Protein AF-A0A0F3RYM1-F1 (afdb_monomer)

Foldseek 3Di:
DDDDDDDDPVPPPVPCDPCNCCQQVVCVVCVVVVQVVQQVVQVVVVPHHRDRDDDDRSNVVSVPDPPPPPPDD

Radius of gyration: 15.75 Å; Cα contacts (8 Å, |Δi|>4): 43; chains: 1; bounding box: 37×25×45 Å

Sequence (73 aa):
MCGRFVYHLEKDTHKMGVDALIRKNAVAILYPYLRAIVSNLTSTSNEYPAYLLPTIDVAQVLKEQPGSSAVAD

Structure (mmCIF, N/CA/C/O backbone):
data_AF-A0A0F3RYM1-F1
#
_entry.id   AF-A0A0F3RYM1-F1
#
loop_
_atom_site.group_PDB
_atom_site.id
_atom_site.type_symbol
_atom_site.label_atom_id
_atom_site.label_alt_id
_atom_site.label_comp_id
_atom_site.label_asym_id
_atom_site.label_entity_id
_atom_site.label_seq_id
_atom_site.pdbx_PDB_ins_code
_atom_site.Cartn_x
_atom_site.Cartn_y
_atom_site.Cartn_z
_atom_site.occupancy
_atom_site.B_iso_or_equiv
_atom_site.auth_seq_id
_atom_site.auth_comp_id
_atom_site.auth_asym_id
_atom_site.auth_atom_id
_atom_site.pdbx_PDB_model_num
ATOM 1 N N . MET A 1 1 ? 8.968 -6.815 11.454 1.00 71.06 1 MET A N 1
ATOM 2 C CA . MET A 1 1 ? 8.728 -7.805 10.381 1.00 71.06 1 MET A CA 1
ATOM 3 C C . MET A 1 1 ? 9.743 -7.554 9.279 1.00 71.06 1 MET A C 1
ATOM 5 O O . MET A 1 1 ? 9.948 -6.397 8.941 1.00 71.06 1 MET A O 1
ATOM 9 N N . CYS A 1 2 ? 10.380 -8.595 8.749 1.00 82.81 2 CYS A N 1
ATOM 10 C CA . CYS A 1 2 ? 11.274 -8.496 7.596 1.00 82.81 2 CYS A CA 1
ATOM 11 C C . CYS A 1 2 ? 10.779 -9.425 6.480 1.00 82.81 2 CYS A C 1
ATOM 13 O O . CYS A 1 2 ? 10.170 -10.458 6.755 1.00 82.81 2 CYS A O 1
ATOM 15 N N . GLY A 1 3 ? 11.004 -9.034 5.227 1.00 85.50 3 GLY A N 1
ATOM 16 C CA . GLY A 1 3 ? 10.680 -9.833 4.046 1.00 85.50 3 GLY A CA 1
ATOM 17 C C . GLY A 1 3 ? 11.933 -10.061 3.213 1.00 85.50 3 GLY A C 1
ATOM 18 O O . GLY A 1 3 ? 12.763 -9.161 3.089 1.00 85.50 3 GLY A O 1
ATOM 19 N N . ARG A 1 4 ? 12.080 -11.263 2.648 1.00 90.62 4 ARG A N 1
ATOM 20 C CA . ARG A 1 4 ? 13.146 -11.573 1.692 1.00 90.62 4 ARG A CA 1
ATOM 21 C C . ARG A 1 4 ? 12.582 -11.468 0.281 1.00 90.62 4 ARG A C 1
ATOM 23 O O . ARG A 1 4 ? 11.639 -12.176 -0.052 1.00 90.62 4 ARG A O 1
ATOM 30 N N . PHE A 1 5 ? 13.193 -10.619 -0.534 1.00 89.31 5 PHE A N 1
ATOM 31 C CA . PHE A 1 5 ? 12.827 -10.421 -1.933 1.00 89.31 5 PHE A CA 1
ATOM 32 C C . PHE A 1 5 ? 14.015 -10.780 -2.822 1.00 89.31 5 PHE A C 1
ATOM 34 O O . PHE A 1 5 ? 15.162 -10.535 -2.452 1.00 89.31 5 PHE A O 1
ATOM 41 N N . VAL A 1 6 ? 13.735 -11.370 -3.982 1.00 89.44 6 VAL A N 1
ATOM 42 C CA . VAL A 1 6 ? 14.734 -11.660 -5.017 1.00 89.44 6 VAL A CA 1
ATOM 43 C C . VAL A 1 6 ? 14.395 -10.809 -6.230 1.00 89.44 6 VAL A C 1
ATOM 45 O O . VAL A 1 6 ? 13.271 -10.859 -6.730 1.00 89.44 6 VAL A O 1
ATOM 48 N N . TYR A 1 7 ? 15.356 -10.003 -6.671 1.00 87.00 7 TYR A N 1
ATOM 49 C CA . TYR A 1 7 ? 15.209 -9.154 -7.844 1.00 87.00 7 TYR A CA 1
ATOM 50 C C . TYR A 1 7 ? 15.780 -9.848 -9.082 1.00 87.00 7 TYR A C 1
ATOM 52 O O . TYR A 1 7 ? 16.916 -10.319 -9.068 1.00 87.00 7 TYR A O 1
ATOM 60 N N . HIS A 1 8 ? 14.983 -9.879 -10.147 1.00 89.50 8 HIS A N 1
ATOM 61 C CA . HIS A 1 8 ? 15.330 -10.455 -11.441 1.00 89.50 8 HIS A CA 1
ATOM 62 C C . HIS A 1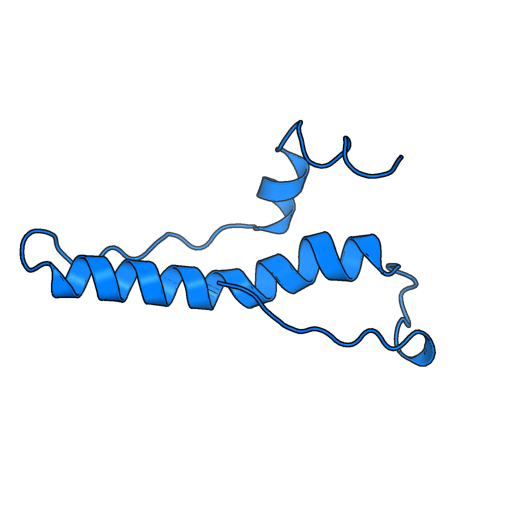 8 ? 15.371 -9.337 -12.480 1.00 89.50 8 HIS A C 1
ATOM 64 O O . HIS A 1 8 ? 14.316 -8.837 -12.878 1.00 89.50 8 HIS A O 1
ATOM 70 N N . LEU A 1 9 ? 16.572 -8.942 -12.911 1.00 85.38 9 LEU A N 1
ATOM 71 C CA . LEU A 1 9 ? 16.763 -7.821 -13.838 1.00 85.38 9 LEU A CA 1
ATOM 72 C C . LEU A 1 9 ? 16.043 -8.061 -15.170 1.00 85.38 9 LEU A C 1
ATOM 74 O O . LEU A 1 9 ? 15.419 -7.155 -15.712 1.00 85.38 9 LEU A O 1
ATOM 78 N N . GLU A 1 10 ? 16.065 -9.298 -15.664 1.00 89.19 10 GLU A N 1
ATOM 79 C CA . GLU A 1 10 ? 15.412 -9.699 -16.910 1.00 89.19 10 GLU A CA 1
ATOM 80 C C . GLU A 1 10 ? 13.880 -9.566 -16.886 1.00 89.19 10 GLU A C 1
ATOM 82 O O . GLU A 1 10 ? 13.246 -9.539 -17.939 1.00 89.19 10 GLU A O 1
ATOM 87 N N . LYS A 1 11 ? 13.275 -9.462 -15.695 1.00 85.31 11 LYS A N 1
ATOM 88 C CA . LYS A 1 11 ? 11.822 -9.337 -15.515 1.00 85.31 11 LYS A CA 1
ATOM 89 C C . LYS A 1 11 ? 11.364 -7.899 -15.270 1.00 85.31 11 LYS A C 1
ATOM 91 O O . LYS A 1 11 ? 10.161 -7.668 -15.161 1.00 85.31 11 LYS A O 1
ATOM 96 N N . ASP A 1 12 ? 12.277 -6.927 -15.205 1.00 84.38 12 ASP A N 1
ATOM 97 C CA . ASP A 1 12 ? 11.924 -5.510 -15.062 1.00 84.38 12 ASP A CA 1
ATOM 98 C C . ASP A 1 12 ? 11.521 -4.893 -16.413 1.00 84.38 12 ASP A C 1
ATOM 100 O O . ASP A 1 12 ? 12.215 -4.060 -16.995 1.00 84.38 12 ASP A O 1
ATOM 104 N N . THR A 1 13 ? 10.366 -5.318 -16.933 1.00 82.75 13 THR A N 1
ATOM 105 C CA . THR A 1 13 ? 9.831 -4.871 -18.233 1.00 82.75 13 THR A CA 1
ATOM 106 C C . THR A 1 13 ? 9.611 -3.357 -18.295 1.00 82.75 13 THR A C 1
ATOM 108 O O . THR A 1 13 ? 9.721 -2.756 -19.361 1.00 82.75 13 THR A O 1
ATOM 111 N N . HIS A 1 14 ? 9.322 -2.733 -17.152 1.00 83.31 14 HIS A N 1
ATOM 112 C CA . HIS A 1 14 ? 8.994 -1.310 -17.057 1.00 83.31 14 HIS A CA 1
ATOM 113 C C . HIS A 1 14 ? 10.190 -0.445 -16.644 1.00 83.31 14 HIS A C 1
ATOM 115 O O . HIS A 1 14 ? 10.024 0.764 -16.495 1.00 83.31 14 HIS A O 1
ATOM 121 N N . LYS A 1 15 ? 11.381 -1.043 -16.472 1.00 81.50 15 LYS A N 1
ATOM 122 C CA . LYS A 1 15 ? 12.608 -0.363 -16.028 1.00 81.50 15 LYS A CA 1
ATOM 123 C C . LYS A 1 15 ? 12.376 0.483 -14.771 1.00 81.50 15 LYS A C 1
ATOM 125 O O . LYS A 1 15 ? 12.856 1.610 -14.672 1.00 81.50 15 LYS A O 1
ATOM 130 N N . MET A 1 16 ? 11.602 -0.054 -13.829 1.00 80.19 16 MET A N 1
ATOM 131 C CA . MET A 1 16 ? 11.295 0.605 -12.557 1.00 80.19 16 MET A CA 1
ATOM 132 C C . MET A 1 16 ? 12.554 0.763 -11.698 1.00 80.19 16 MET A C 1
ATOM 134 O O . MET A 1 16 ? 12.639 1.688 -10.891 1.00 80.19 16 MET A O 1
ATOM 138 N N . GLY A 1 17 ? 13.531 -0.129 -11.876 1.00 83.00 17 GLY A N 1
ATOM 139 C CA . GLY A 1 17 ? 14.755 -0.150 -11.096 1.00 83.00 17 GLY A CA 1
ATOM 140 C C . GLY A 1 17 ? 14.567 -0.776 -9.714 1.00 83.00 17 GLY A C 1
ATOM 141 O O . GLY A 1 17 ? 13.475 -0.818 -9.138 1.00 83.00 17 GLY A O 1
ATOM 142 N N . VAL A 1 18 ? 15.679 -1.267 -9.165 1.00 82.12 18 VAL A N 1
ATOM 143 C CA . VAL A 1 18 ? 15.725 -1.981 -7.879 1.00 82.12 18 VAL A CA 1
ATOM 144 C C . VAL A 1 18 ? 15.161 -1.133 -6.742 1.00 82.12 18 VAL A C 1
ATOM 146 O O . VAL A 1 18 ? 14.385 -1.629 -5.929 1.00 82.12 18 VAL A O 1
ATOM 149 N N . ASP A 1 19 ? 15.511 0.152 -6.709 1.00 80.94 19 ASP A N 1
ATOM 150 C CA . ASP A 1 19 ? 15.154 1.041 -5.607 1.00 80.94 19 ASP A CA 1
ATOM 151 C C . ASP A 1 19 ? 13.638 1.281 -5.524 1.00 80.94 19 ASP A C 1
ATOM 153 O O . ASP A 1 19 ? 13.037 1.102 -4.466 1.00 80.94 19 ASP A O 1
ATOM 157 N N . ALA A 1 20 ? 12.976 1.558 -6.653 1.00 80.88 20 ALA A N 1
ATOM 158 C CA . ALA A 1 20 ? 11.526 1.738 -6.680 1.00 80.88 20 ALA A CA 1
ATOM 159 C C . ALA A 1 20 ? 10.776 0.429 -6.381 1.00 80.88 20 ALA A C 1
ATOM 161 O O . ALA A 1 20 ? 9.746 0.436 -5.701 1.00 80.88 20 ALA A O 1
ATOM 162 N N . LEU A 1 21 ? 11.280 -0.714 -6.857 1.00 84.31 21 LEU A N 1
ATOM 163 C CA . LEU A 1 21 ? 10.674 -2.017 -6.580 1.00 84.31 21 LEU A CA 1
ATOM 164 C C . LEU A 1 21 ? 10.784 -2.392 -5.097 1.00 84.31 21 LEU A C 1
ATOM 166 O O . LEU A 1 21 ? 9.789 -2.803 -4.499 1.00 84.31 21 LEU A O 1
ATOM 170 N N . ILE A 1 22 ? 11.945 -2.184 -4.478 1.00 84.31 22 ILE A N 1
ATOM 171 C CA . ILE A 1 22 ? 12.153 -2.496 -3.062 1.00 84.31 22 ILE A CA 1
ATOM 172 C C . ILE A 1 22 ? 11.446 -1.473 -2.168 1.00 84.31 22 ILE A C 1
ATOM 174 O O . ILE A 1 22 ? 10.636 -1.854 -1.327 1.00 84.31 22 ILE A O 1
ATOM 178 N N . ARG A 1 23 ? 11.689 -0.171 -2.344 1.00 81.38 23 ARG A N 1
ATOM 179 C CA . ARG A 1 23 ? 11.159 0.844 -1.421 1.00 81.38 23 ARG A CA 1
ATOM 180 C C . ARG A 1 23 ? 9.646 0.964 -1.483 1.00 81.38 23 ARG A C 1
ATOM 182 O O . ARG A 1 23 ? 9.017 1.153 -0.452 1.00 81.38 23 ARG A O 1
ATOM 189 N N . LYS A 1 24 ? 9.047 0.842 -2.669 1.00 84.50 24 LYS A N 1
ATOM 190 C CA . LYS A 1 24 ? 7.607 1.061 -2.854 1.00 84.50 24 LYS A CA 1
ATOM 191 C C . LYS A 1 24 ? 6.821 -0.244 -2.825 1.00 84.50 24 LYS A C 1
ATOM 193 O O . LYS A 1 24 ? 5.906 -0.403 -2.020 1.00 84.50 24 LYS A O 1
ATOM 198 N N . ASN A 1 25 ? 7.167 -1.185 -3.705 1.00 87.75 25 ASN A N 1
ATOM 199 C CA . ASN A 1 25 ? 6.353 -2.385 -3.899 1.00 87.75 25 ASN A CA 1
ATOM 200 C C . ASN A 1 25 ? 6.557 -3.393 -2.770 1.00 87.75 25 ASN A C 1
ATOM 202 O O . ASN A 1 25 ? 5.577 -3.939 -2.273 1.00 87.75 25 ASN A O 1
ATOM 206 N N . ALA A 1 26 ? 7.792 -3.601 -2.306 1.00 89.38 26 ALA A N 1
ATOM 207 C CA . ALA A 1 26 ? 8.032 -4.532 -1.204 1.00 89.38 26 ALA A CA 1
ATOM 208 C C . ALA A 1 26 ? 7.343 -4.074 0.093 1.00 89.38 26 ALA A C 1
ATOM 210 O O . ALA A 1 26 ? 6.722 -4.885 0.780 1.00 89.38 26 ALA A O 1
ATOM 211 N N . VAL A 1 27 ? 7.369 -2.772 0.399 1.00 89.06 27 VAL A N 1
ATOM 212 C CA . VAL A 1 27 ? 6.663 -2.213 1.566 1.00 89.06 27 VAL A CA 1
ATOM 213 C C . VAL A 1 27 ? 5.147 -2.357 1.413 1.00 89.06 27 VAL A C 1
ATOM 215 O O . VAL A 1 27 ? 4.480 -2.777 2.358 1.00 89.06 27 VAL A O 1
ATOM 218 N N . ALA A 1 28 ? 4.600 -2.101 0.219 1.00 89.69 28 ALA A N 1
ATOM 219 C CA . ALA A 1 28 ? 3.179 -2.315 -0.058 1.00 89.69 28 ALA A CA 1
ATOM 220 C C . ALA A 1 28 ? 2.760 -3.788 0.104 1.00 89.69 28 ALA A C 1
ATOM 222 O O . ALA A 1 28 ? 1.693 -4.062 0.648 1.00 89.69 28 ALA A O 1
ATOM 223 N N . ILE A 1 29 ? 3.615 -4.738 -0.295 1.00 91.81 29 ILE A N 1
ATOM 224 C CA . ILE A 1 29 ? 3.390 -6.181 -0.107 1.00 91.81 29 ILE A CA 1
ATOM 225 C C . ILE A 1 29 ? 3.414 -6.563 1.379 1.00 91.81 29 ILE A C 1
ATOM 227 O O . ILE A 1 29 ? 2.635 -7.414 1.802 1.00 91.81 29 ILE A O 1
ATOM 231 N N . LEU A 1 30 ? 4.294 -5.956 2.182 1.00 92.19 30 LEU A N 1
ATOM 232 C CA . LEU A 1 30 ? 4.416 -6.261 3.612 1.00 92.19 30 LEU A CA 1
ATOM 233 C C . LEU A 1 30 ? 3.324 -5.603 4.470 1.00 92.19 30 LEU A C 1
ATOM 235 O O . LEU A 1 30 ? 3.001 -6.118 5.542 1.00 92.19 30 LEU A O 1
ATOM 239 N N . TYR A 1 31 ? 2.729 -4.499 4.017 1.00 92.69 31 TYR A N 1
ATOM 240 C CA . TYR A 1 31 ? 1.746 -3.739 4.793 1.00 92.69 31 TYR A CA 1
ATOM 241 C C . TYR A 1 31 ? 0.525 -4.561 5.272 1.00 92.69 31 TYR A C 1
ATOM 243 O O . TYR A 1 31 ? 0.200 -4.482 6.460 1.00 92.69 31 TYR A O 1
ATOM 251 N N . PRO A 1 32 ? -0.124 -5.410 4.445 1.00 91.75 32 PRO A N 1
ATOM 252 C CA . PRO A 1 32 ? -1.223 -6.268 4.897 1.00 91.75 32 PRO A CA 1
ATOM 253 C C . PRO A 1 32 ? -0.842 -7.211 6.045 1.00 91.75 32 PRO A C 1
ATOM 255 O O . PRO A 1 32 ? -1.649 -7.447 6.944 1.00 91.75 32 PRO A O 1
ATOM 258 N N . TYR A 1 33 ? 0.394 -7.715 6.057 1.00 93.50 33 TYR A N 1
ATOM 259 C CA . TYR A 1 33 ? 0.880 -8.58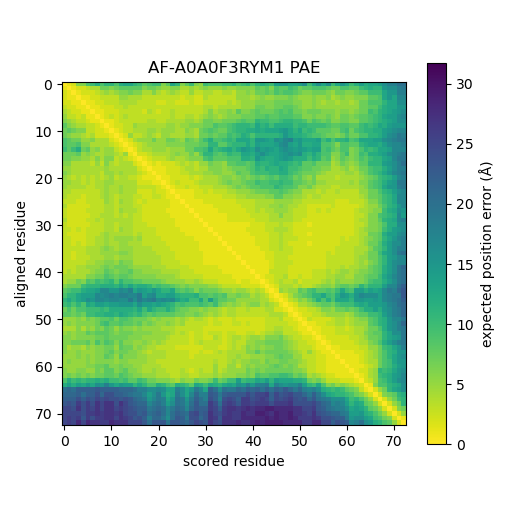8 7.126 1.00 93.50 33 TYR A CA 1
ATOM 260 C C . TYR A 1 33 ? 1.078 -7.818 8.431 1.00 93.50 33 TYR A C 1
ATOM 262 O O . TYR A 1 33 ? 0.670 -8.290 9.490 1.00 93.50 33 TYR A O 1
ATOM 270 N N . LEU A 1 34 ? 1.643 -6.607 8.363 1.00 92.00 34 LEU A N 1
ATOM 271 C CA . LEU A 1 34 ? 1.730 -5.719 9.523 1.00 92.00 34 LEU A CA 1
ATOM 272 C C . LEU A 1 34 ? 0.334 -5.409 10.079 1.00 92.00 34 LEU A C 1
ATOM 274 O O . LEU A 1 34 ? 0.115 -5.501 11.285 1.00 92.00 34 LEU A O 1
ATOM 278 N N . ARG A 1 35 ? -0.621 -5.097 9.198 1.00 93.38 35 ARG A N 1
ATOM 279 C CA . ARG A 1 35 ? -2.017 -4.849 9.570 1.00 93.38 35 ARG A CA 1
ATOM 280 C C . ARG A 1 35 ? -2.656 -6.038 10.279 1.00 93.38 35 ARG A C 1
ATOM 282 O O . ARG A 1 35 ? -3.325 -5.835 11.290 1.00 93.38 35 ARG A O 1
ATOM 289 N N . ALA A 1 36 ? -2.425 -7.256 9.797 1.00 92.69 36 ALA A N 1
ATOM 290 C CA . ALA A 1 36 ? -2.909 -8.463 10.458 1.00 92.69 36 ALA A CA 1
ATOM 291 C C . ALA A 1 36 ? -2.290 -8.642 11.854 1.00 92.69 36 ALA A C 1
ATOM 293 O O . ALA A 1 36 ? -3.005 -8.936 12.807 1.00 92.69 36 ALA A O 1
ATOM 294 N N . ILE A 1 37 ? -0.982 -8.402 12.004 1.00 93.06 37 ILE A N 1
ATOM 295 C CA . ILE A 1 37 ? -0.294 -8.490 13.302 1.00 93.06 37 ILE A CA 1
ATOM 296 C C . ILE A 1 37 ? -0.880 -7.487 14.302 1.00 93.06 37 ILE A C 1
ATOM 298 O O . ILE A 1 37 ? -1.178 -7.866 15.431 1.00 93.06 37 ILE A O 1
ATOM 302 N N . VAL A 1 38 ? -1.083 -6.232 13.892 1.00 92.50 38 VAL A N 1
ATOM 303 C CA . VAL A 1 38 ? -1.670 -5.192 14.755 1.00 92.50 38 VAL A CA 1
ATOM 304 C C . VAL A 1 38 ? -3.094 -5.562 15.174 1.00 92.50 38 VAL A C 1
ATOM 306 O O . VAL A 1 38 ? -3.429 -5.462 16.356 1.00 92.50 38 VAL A O 1
ATOM 309 N N . SER A 1 39 ? -3.911 -6.054 14.240 1.00 93.00 39 SER A N 1
ATOM 310 C CA . SER A 1 39 ? -5.273 -6.508 14.537 1.00 93.00 39 SER A CA 1
ATOM 311 C C . SER A 1 39 ? -5.282 -7.686 15.511 1.00 93.00 39 SER A C 1
ATOM 313 O O . SER A 1 39 ? -6.076 -7.705 16.447 1.00 93.00 39 SER A O 1
ATOM 315 N N . ASN A 1 40 ? -4.384 -8.656 15.332 1.00 91.88 40 ASN A N 1
ATOM 316 C CA . ASN A 1 40 ? -4.295 -9.816 16.216 1.00 91.88 40 ASN A CA 1
ATOM 317 C C . ASN A 1 40 ? -3.817 -9.416 17.614 1.00 91.88 40 ASN A C 1
ATOM 319 O O . ASN A 1 40 ? -4.380 -9.873 18.607 1.00 91.88 40 ASN A O 1
ATOM 323 N N . LEU A 1 41 ? -2.812 -8.541 17.702 1.00 91.88 41 LEU A N 1
ATOM 324 C CA . LEU A 1 41 ? -2.262 -8.079 18.975 1.00 91.88 41 LEU A CA 1
ATOM 325 C C . LEU A 1 41 ? -3.312 -7.320 19.793 1.00 91.88 41 LEU A C 1
ATOM 327 O O . LEU A 1 41 ? -3.501 -7.608 20.971 1.00 91.88 41 LEU A O 1
ATOM 331 N N . THR A 1 42 ? -4.026 -6.396 19.149 1.00 90.44 42 THR A N 1
ATOM 332 C CA . THR A 1 42 ? -5.096 -5.618 19.792 1.00 90.44 42 THR A CA 1
ATOM 333 C C . THR A 1 42 ? -6.312 -6.472 20.130 1.00 90.44 42 THR A C 1
ATOM 335 O O . THR A 1 42 ? -6.907 -6.272 21.176 1.00 90.44 42 THR A O 1
ATOM 338 N N . SER A 1 43 ? -6.636 -7.486 19.321 1.00 90.25 43 SER A N 1
ATOM 339 C CA . SER A 1 43 ? -7.688 -8.448 19.665 1.00 90.25 43 SER A CA 1
ATOM 340 C C . SER A 1 43 ? -7.308 -9.359 20.836 1.00 90.25 43 SER A C 1
ATOM 342 O O . SER A 1 43 ? -8.186 -9.784 21.579 1.00 90.25 43 SER A O 1
ATOM 344 N N . THR A 1 44 ? -6.024 -9.702 20.986 1.00 90.75 44 THR A N 1
ATOM 345 C CA . THR A 1 44 ? -5.549 -10.623 22.035 1.00 90.75 44 THR A CA 1
ATOM 346 C C . THR A 1 44 ? -5.428 -9.933 23.391 1.00 90.75 44 THR A C 1
ATOM 348 O O . THR A 1 44 ? -5.510 -10.601 24.418 1.00 90.75 44 THR A O 1
ATOM 351 N N . SER A 1 45 ? -5.255 -8.607 23.422 1.00 85.56 45 SER A N 1
ATOM 352 C CA . SER A 1 45 ? -5.127 -7.876 24.686 1.00 85.56 45 SER A CA 1
ATOM 353 C C . SER A 1 45 ? -6.409 -7.894 25.521 1.00 85.56 45 SER A C 1
ATOM 355 O O . SER A 1 4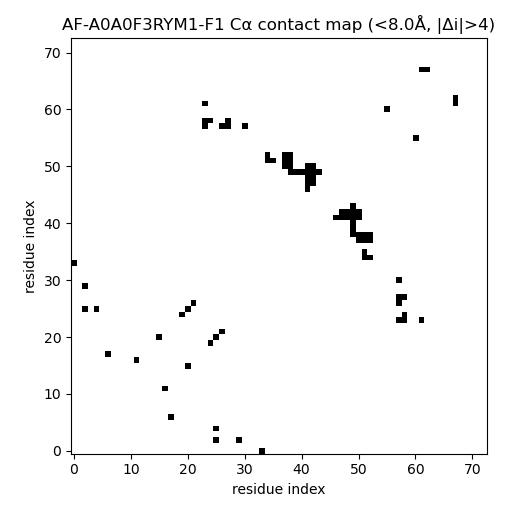5 ? -6.335 -7.664 26.723 1.00 85.56 45 SER A O 1
ATOM 357 N N . ASN A 1 46 ? -7.570 -8.169 24.906 1.00 77.06 46 ASN A N 1
ATOM 358 C CA . ASN A 1 46 ? -8.897 -8.218 25.536 1.00 77.06 46 ASN A CA 1
ATOM 359 C C . ASN A 1 46 ? -9.309 -6.924 26.282 1.00 77.06 46 ASN A C 1
ATOM 361 O O . ASN A 1 46 ? -10.348 -6.878 26.934 1.00 77.06 46 ASN A O 1
ATOM 365 N N . GLU A 1 47 ? -8.486 -5.880 26.177 1.00 86.56 47 GLU A N 1
ATOM 366 C CA . GLU A 1 47 ? -8.668 -4.542 26.744 1.00 86.56 47 GLU A CA 1
ATOM 367 C C . GLU A 1 47 ? -9.208 -3.576 25.681 1.00 86.56 47 GLU A C 1
ATOM 369 O O . GLU A 1 47 ? -9.984 -2.672 25.982 1.00 86.56 47 GLU A O 1
ATOM 374 N N . TYR A 1 48 ? -8.842 -3.809 24.418 1.00 83.62 48 TYR A N 1
ATOM 375 C CA . TYR A 1 48 ? -9.264 -3.012 23.274 1.00 83.62 48 TYR A CA 1
ATOM 376 C C . TYR A 1 48 ? -9.964 -3.906 22.243 1.00 83.62 48 TYR A C 1
ATOM 378 O O . TY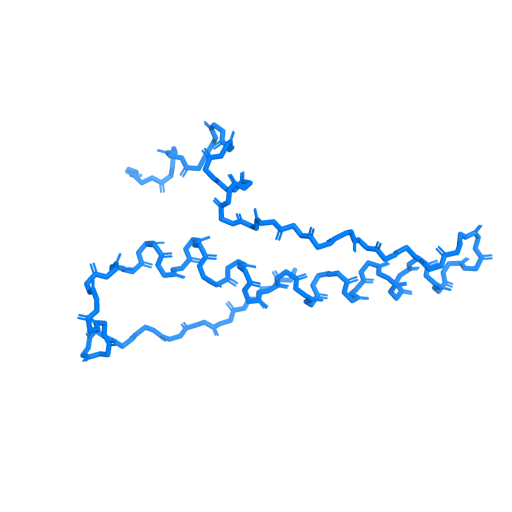R A 1 48 ? -9.619 -5.082 22.107 1.00 83.62 48 TYR A O 1
ATOM 386 N N . PRO A 1 49 ? -10.944 -3.381 21.488 1.00 84.69 49 PRO A N 1
ATOM 387 C CA . PRO A 1 49 ? -11.468 -4.091 20.331 1.00 84.69 49 PRO A CA 1
ATOM 388 C C . PRO A 1 49 ? -10.363 -4.283 19.286 1.00 84.69 49 PRO A C 1
ATOM 390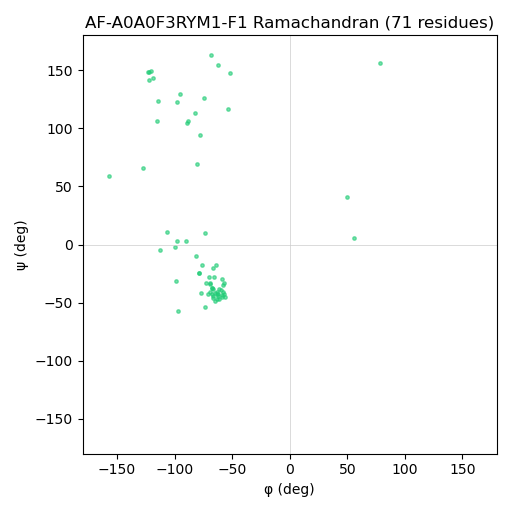 O O . PRO A 1 49 ? -9.423 -3.488 19.202 1.00 84.69 49 PRO A O 1
ATOM 393 N N . ALA A 1 50 ? -10.502 -5.319 18.456 1.00 87.88 50 ALA A N 1
ATOM 394 C CA . ALA A 1 50 ? -9.570 -5.579 17.365 1.00 87.88 50 ALA A CA 1
ATOM 395 C C . ALA A 1 50 ? -9.409 -4.330 16.481 1.00 87.88 50 ALA A C 1
AT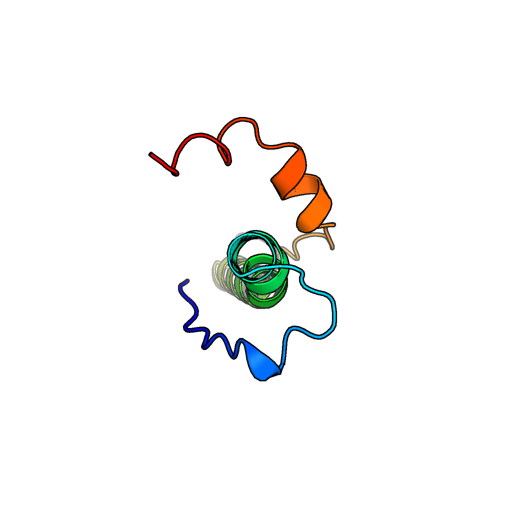OM 397 O O . ALA A 1 50 ? -10.360 -3.861 15.850 1.00 87.88 50 ALA A O 1
ATOM 398 N N . TYR A 1 51 ? -8.194 -3.786 16.442 1.00 90.94 51 TYR A N 1
ATOM 399 C CA . TYR A 1 51 ? -7.890 -2.579 15.696 1.00 90.94 51 TYR A CA 1
ATOM 400 C C . TYR A 1 51 ? -7.483 -2.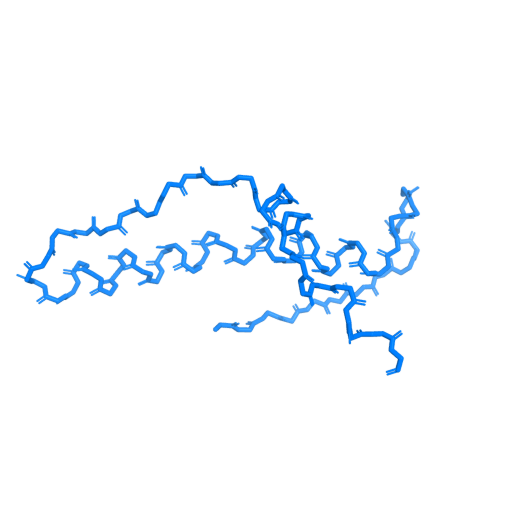929 14.271 1.00 90.94 51 TYR A C 1
ATOM 402 O O . TYR A 1 51 ? -6.368 -3.379 13.987 1.00 90.94 51 TYR A O 1
ATOM 410 N N . LEU A 1 52 ? -8.411 -2.686 13.353 1.00 91.50 52 LEU A N 1
ATOM 411 C CA . LEU A 1 52 ? -8.177 -2.835 11.933 1.00 91.50 52 LEU A CA 1
ATOM 412 C C . LEU A 1 52 ? -7.630 -1.515 11.376 1.00 91.50 52 LEU A C 1
ATOM 414 O O . LEU A 1 52 ? -8.382 -0.554 11.217 1.00 91.50 52 LEU A O 1
ATOM 418 N N . LEU A 1 53 ? -6.330 -1.476 11.055 1.00 91.75 53 LEU A N 1
ATOM 419 C CA . LEU A 1 53 ? -5.733 -0.317 10.371 1.00 91.75 53 LEU A CA 1
ATOM 420 C C . LEU A 1 53 ? -6.541 0.034 9.112 1.00 91.75 53 LEU A C 1
ATOM 422 O O . LEU A 1 53 ? -7.066 -0.877 8.489 1.00 91.75 53 LEU A O 1
ATOM 426 N N . PRO A 1 54 ? -6.652 1.299 8.687 1.00 91.75 54 PRO A N 1
ATOM 427 C CA . PRO A 1 54 ? -7.311 1.641 7.429 1.00 91.75 54 PRO A CA 1
ATOM 428 C C . PRO A 1 54 ? -6.498 1.159 6.223 1.00 91.75 54 PRO A C 1
ATOM 430 O O . PRO A 1 54 ? -5.325 0.805 6.324 1.00 91.75 54 PRO A O 1
ATOM 433 N N . THR A 1 55 ? -7.131 1.093 5.056 1.00 90.50 55 THR A N 1
ATOM 434 C CA . THR A 1 55 ? -6.385 0.895 3.808 1.00 90.50 55 THR A CA 1
ATOM 435 C C . THR A 1 55 ? -5.695 2.207 3.469 1.00 90.50 55 THR A C 1
ATOM 437 O O . THR A 1 55 ? -6.353 3.243 3.426 1.00 90.50 55 THR A O 1
ATOM 440 N N . ILE A 1 56 ? -4.382 2.165 3.256 1.00 90.25 56 ILE A N 1
ATOM 441 C CA . ILE A 1 56 ? -3.583 3.350 2.939 1.00 90.25 56 ILE A CA 1
ATOM 442 C C . ILE A 1 56 ? -2.900 3.178 1.588 1.00 90.25 56 ILE A C 1
ATOM 444 O O . ILE A 1 56 ? -2.517 2.066 1.214 1.00 90.25 56 ILE A O 1
ATOM 448 N N . ASP A 1 57 ? -2.689 4.290 0.889 1.00 89.25 57 ASP A N 1
ATOM 449 C CA . ASP A 1 57 ? -1.753 4.327 -0.225 1.00 89.25 57 ASP A CA 1
ATOM 450 C C . ASP A 1 57 ? -0.323 4.405 0.332 1.00 89.25 57 ASP A C 1
ATOM 452 O O . ASP A 1 57 ? 0.212 5.474 0.631 1.00 89.25 57 ASP A O 1
ATOM 456 N N . VAL A 1 58 ? 0.303 3.236 0.474 1.00 86.44 58 VAL A N 1
ATOM 457 C CA . VAL A 1 58 ? 1.687 3.106 0.952 1.00 86.44 58 VAL A CA 1
ATOM 458 C C . VAL A 1 58 ? 2.657 3.901 0.073 1.00 86.44 58 VAL A C 1
ATOM 460 O O . VAL A 1 58 ? 3.635 4.453 0.570 1.00 86.44 58 VAL A O 1
ATOM 463 N N . ALA A 1 59 ? 2.389 4.006 -1.229 1.00 84.69 59 ALA A N 1
ATOM 464 C CA . ALA A 1 59 ? 3.245 4.746 -2.139 1.00 84.69 59 ALA A CA 1
ATOM 465 C C . ALA A 1 59 ? 3.193 6.251 -1.902 1.00 84.69 59 ALA A C 1
ATOM 467 O O . ALA A 1 59 ? 4.227 6.912 -1.989 1.00 84.69 59 ALA A O 1
ATOM 468 N N . GLN A 1 60 ? 2.004 6.787 -1.645 1.00 87.44 60 GLN A N 1
ATOM 469 C CA . GLN A 1 60 ? 1.839 8.192 -1.307 1.00 87.44 60 GLN A CA 1
ATOM 470 C C . GLN A 1 60 ? 2.516 8.507 0.031 1.00 87.44 60 GLN A C 1
ATOM 472 O O . GLN A 1 60 ? 3.344 9.412 0.095 1.00 87.44 60 GLN A O 1
ATOM 477 N N . VAL A 1 61 ? 2.263 7.692 1.057 1.00 88.25 61 VAL A N 1
ATOM 478 C CA . VAL A 1 61 ? 2.840 7.880 2.399 1.00 88.25 61 VAL A CA 1
ATOM 479 C C . VAL A 1 61 ? 4.372 7.883 2.369 1.00 88.25 61 VAL A C 1
ATOM 481 O O . VAL A 1 61 ? 5.006 8.705 3.025 1.00 88.25 61 VAL A O 1
ATOM 484 N N . LEU A 1 62 ? 4.990 7.001 1.578 1.00 84.00 62 LEU A N 1
ATOM 485 C CA . LEU A 1 62 ? 6.449 6.949 1.444 1.00 84.00 62 LEU A CA 1
ATOM 486 C C . LEU A 1 62 ? 7.041 8.146 0.686 1.00 84.00 62 LEU A C 1
ATOM 488 O O . LEU A 1 62 ? 8.193 8.495 0.930 1.00 84.00 62 LEU A O 1
ATOM 492 N N . LYS A 1 63 ? 6.284 8.772 -0.225 1.00 83.88 63 LYS A N 1
ATOM 493 C CA . LYS A 1 63 ? 6.710 10.002 -0.918 1.00 83.88 63 LYS A CA 1
ATOM 494 C C . LYS A 1 63 ? 6.671 11.221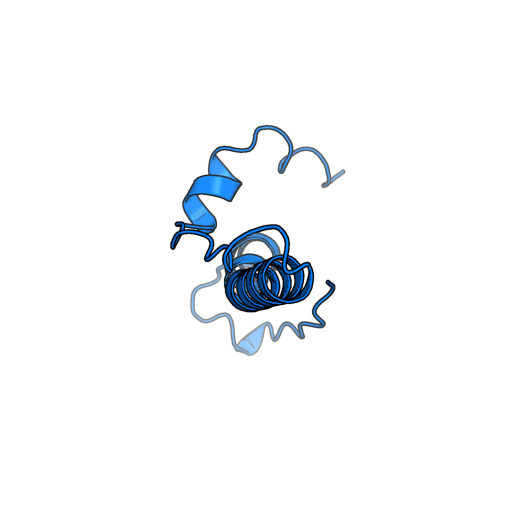 -0.001 1.00 83.88 63 LYS A C 1
ATOM 496 O O . LYS A 1 63 ? 7.483 12.123 -0.162 1.00 83.88 63 LYS A O 1
ATOM 501 N N . GLU A 1 64 ? 5.724 11.249 0.930 1.00 84.88 64 GLU A N 1
ATOM 502 C CA . GLU A 1 64 ? 5.505 12.365 1.853 1.00 84.88 64 GLU A CA 1
ATOM 503 C C . GLU A 1 64 ? 6.463 12.341 3.057 1.00 84.88 64 GLU A C 1
ATOM 505 O O . GLU A 1 64 ? 6.545 13.328 3.784 1.00 84.88 64 GLU A O 1
ATOM 510 N N . GLN A 1 65 ? 7.223 11.256 3.270 1.00 79.06 65 GLN A N 1
ATOM 511 C CA . GLN A 1 65 ? 8.207 11.169 4.352 1.00 79.06 65 GLN A CA 1
ATOM 512 C C . GLN A 1 65 ? 9.552 11.834 3.983 1.00 79.06 65 GLN A C 1
ATOM 514 O O . GLN A 1 65 ? 10.308 11.284 3.176 1.00 79.06 65 GLN A O 1
ATOM 519 N N . PRO A 1 66 ? 9.940 12.947 4.643 1.00 53.38 66 PRO A N 1
ATOM 520 C CA . PRO A 1 66 ? 11.148 13.719 4.323 1.00 53.38 66 PRO A CA 1
ATOM 521 C C . PRO A 1 66 ? 12.481 13.057 4.743 1.00 53.38 66 PRO A C 1
ATOM 523 O O . PRO A 1 66 ? 13.525 13.697 4.685 1.00 53.38 66 PRO A O 1
ATOM 526 N N . GLY A 1 67 ? 12.474 11.783 5.157 1.00 56.59 67 GLY A N 1
ATOM 527 C CA . GLY A 1 67 ? 13.665 11.034 5.592 1.00 56.59 67 GLY A CA 1
ATOM 528 C C . GLY A 1 67 ? 14.093 9.880 4.676 1.00 56.59 67 GLY A C 1
ATOM 529 O O . GLY A 1 67 ? 15.127 9.266 4.922 1.00 56.59 67 GLY A O 1
ATOM 530 N N . SER A 1 68 ? 13.335 9.560 3.619 1.00 53.41 68 SER A N 1
ATOM 531 C CA . SER A 1 68 ? 13.640 8.408 2.745 1.00 53.41 68 SER A CA 1
ATOM 532 C C . SER A 1 68 ? 14.813 8.664 1.779 1.00 53.41 68 SER A C 1
ATOM 534 O O . SER A 1 68 ? 15.430 7.718 1.288 1.00 53.41 68 SER A O 1
ATOM 536 N N . SER A 1 69 ? 15.178 9.933 1.558 1.00 49.78 69 SER A N 1
ATOM 537 C CA . SER A 1 69 ? 16.228 10.353 0.614 1.00 49.78 69 SER A CA 1
ATOM 538 C C . SER A 1 69 ? 17.645 10.450 1.207 1.00 49.78 69 SER A C 1
ATOM 540 O O . SER A 1 69 ? 18.551 10.860 0.493 1.00 49.78 69 SER A O 1
ATOM 542 N N . ALA A 1 70 ? 17.864 10.100 2.482 1.00 43.12 70 ALA A N 1
ATOM 543 C CA . ALA A 1 70 ? 19.145 10.331 3.176 1.00 43.12 70 ALA A CA 1
A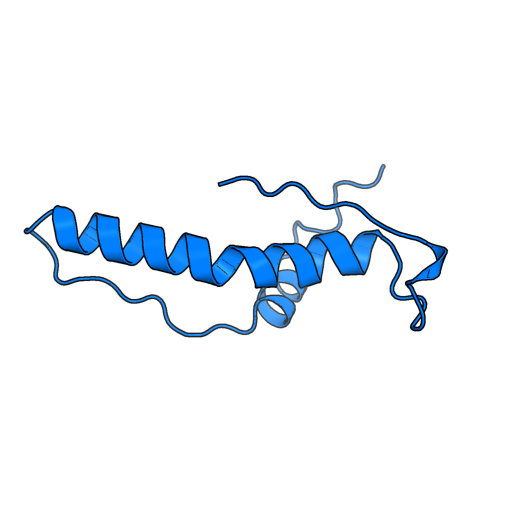TOM 544 C C . ALA A 1 70 ? 20.008 9.072 3.418 1.00 43.12 70 ALA A C 1
ATOM 546 O O . ALA A 1 70 ? 20.984 9.135 4.157 1.00 43.12 70 ALA A O 1
ATOM 547 N N . VAL A 1 71 ? 19.671 7.925 2.820 1.00 46.53 71 VAL A N 1
ATOM 548 C CA . VAL A 1 71 ? 20.488 6.695 2.906 1.00 46.53 71 VAL A CA 1
ATOM 549 C C . VAL A 1 71 ? 20.769 6.147 1.508 1.00 46.53 71 VAL A C 1
ATOM 551 O O . VAL A 1 71 ? 20.232 5.121 1.089 1.00 46.53 71 VAL A O 1
ATOM 554 N N . ALA A 1 72 ? 21.538 6.922 0.751 1.00 44.06 72 ALA A N 1
ATOM 555 C CA . ALA A 1 72 ? 22.217 6.517 -0.475 1.00 44.06 72 ALA A CA 1
ATOM 556 C C . ALA A 1 72 ? 23.403 7.472 -0.709 1.00 44.06 72 ALA A C 1
ATOM 558 O O . ALA A 1 72 ? 23.438 8.189 -1.704 1.00 44.06 72 ALA A O 1
ATOM 559 N N . ASP A 1 73 ? 24.316 7.513 0.261 1.00 36.00 73 ASP A N 1
ATOM 560 C CA . ASP A 1 73 ? 25.742 7.798 0.061 1.00 36.00 73 ASP A CA 1
ATOM 561 C C . ASP A 1 73 ? 26.521 6.714 0.819 1.00 36.00 73 ASP A C 1
ATOM 563 O O . ASP A 1 73 ? 26.088 6.394 1.958 1.00 36.00 73 ASP A O 1
#

Solvent-accessible surface area (backbone atoms only — not comparable to full-atom values): 4789 Å² total; per-residue (Å²): 140,88,84,91,83,84,88,58,77,92,71,49,84,80,68,66,53,71,65,53,47,49,70,40,50,49,49,52,67,47,44,64,56,53,40,51,51,48,20,50,53,31,43,68,63,73,81,48,73,60,44,73,68,78,92,72,63,54,60,58,56,58,70,71,43,94,68,74,85,77,82,84,129

Organism: NCBI:txid216463

pLDDT: mean 82.89, std 13.2, range [36.0, 93.5]

InterPro domains:
  IPR035958 SecB-like superfamily [G3DSA:3.10.420.10] (1-72)
  IPR035958 SecB-like superfamily [SSF54611] (6-65)

Mean predicted aligned error: 7.6 Å

Secondary structure (DSSP, 8-state):
--------GGG-TT--HHHHIIIIIIHHHHHHHHHHHHHHHHHHTSSS----PPP--HHHHHHH-TTTTSS--